Protein AF-A0A950RSJ1-F1 (afdb_monomer)

Sequence (66 aa):
MAVTKQEIIAALRQAYNMEVETVINYLANSLHLEGVRAEFIKQALATDIQEELGHAQQLGNRIKQL

Foldseek 3Di:
DDDDPVNVLVVLVVLLVVLVVLLVVLVVVLPPADDDCSVVSNVVSVVSSVVSVVVSVVSVVVSVVD

Mean predicted aligned error: 2.98 Å

Structure (mmCIF, N/CA/C/O backbone):
data_AF-A0A950RSJ1-F1
#
_entry.id   AF-A0A950RSJ1-F1
#
loop_
_atom_site.group_PDB
_atom_site.id
_atom_site.type_symbol
_atom_site.label_atom_id
_atom_site.label_alt_id
_atom_site.label_comp_id
_atom_site.label_asym_id
_atom_site.label_entity_id
_atom_site.label_seq_id
_atom_site.pdbx_PDB_ins_code
_atom_site.Cartn_x
_atom_site.Cartn_y
_atom_site.Cartn_z
_atom_site.occupancy
_atom_site.B_iso_or_equiv
_atom_site.auth_seq_id
_atom_site.auth_comp_id
_atom_site.auth_asym_id
_atom_site.auth_atom_id
_atom_site.pdbx_PDB_model_num
ATOM 1 N N . MET A 1 1 ? -29.005 6.303 8.295 1.00 64.31 1 MET A N 1
ATOM 2 C CA . MET A 1 1 ? -28.321 5.686 9.454 1.00 64.31 1 MET A CA 1
ATOM 3 C C . MET A 1 1 ? -26.958 6.338 9.599 1.00 64.31 1 MET A C 1
ATOM 5 O O . MET A 1 1 ? -26.379 6.688 8.579 1.00 64.31 1 MET A O 1
ATOM 9 N N . ALA A 1 2 ? -26.485 6.566 10.824 1.00 83.25 2 ALA A N 1
ATOM 10 C CA . ALA A 1 2 ? -25.125 7.054 11.047 1.00 83.25 2 ALA A CA 1
ATOM 11 C C . ALA A 1 2 ? -24.131 5.909 10.811 1.00 83.25 2 ALA A C 1
ATOM 13 O O . ALA A 1 2 ? -24.393 4.790 11.249 1.00 83.25 2 ALA A O 1
ATOM 14 N N . VAL A 1 3 ? -23.023 6.192 10.124 1.00 88.88 3 VAL A N 1
ATOM 15 C CA . VAL A 1 3 ? -21.954 5.212 9.895 1.00 88.88 3 VAL A CA 1
ATOM 16 C C . VAL A 1 3 ? -21.363 4.799 11.241 1.00 88.88 3 VAL A C 1
ATOM 18 O O . VAL A 1 3 ? -21.005 5.640 12.068 1.00 88.88 3 VAL A O 1
ATOM 21 N N . THR A 1 4 ? -21.271 3.497 11.468 1.00 96.44 4 THR A N 1
ATOM 22 C CA . THR A 1 4 ? -20.689 2.918 12.673 1.00 96.44 4 THR A CA 1
ATOM 23 C C . THR A 1 4 ? -19.165 2.932 12.606 1.00 96.44 4 THR A C 1
ATOM 25 O O . THR A 1 4 ? -18.542 2.885 11.545 1.00 96.44 4 THR A O 1
ATOM 28 N N . LYS A 1 5 ? -18.525 2.917 13.776 1.00 96.31 5 LYS A N 1
ATOM 29 C CA . LYS A 1 5 ? -17.067 2.785 13.883 1.00 96.31 5 LYS A CA 1
ATOM 30 C C . LYS A 1 5 ? -16.532 1.537 13.163 1.00 96.31 5 LYS A C 1
ATOM 32 O O . LYS A 1 5 ? -15.459 1.587 12.572 1.00 96.31 5 LYS A O 1
ATOM 37 N N . GLN A 1 6 ? -17.275 0.431 13.202 1.00 97.12 6 GLN A N 1
ATOM 38 C CA . GLN A 1 6 ? -16.889 -0.822 12.548 1.00 97.12 6 GLN A CA 1
ATOM 39 C C . GLN A 1 6 ? -16.889 -0.691 11.023 1.00 97.12 6 GLN A C 1
ATOM 41 O O . GLN A 1 6 ? -15.953 -1.160 10.382 1.00 97.12 6 GLN A O 1
ATOM 46 N N . GLU A 1 7 ? -17.877 0.003 10.452 1.00 97.75 7 GLU A N 1
ATOM 47 C CA . GLU A 1 7 ? -17.923 0.297 9.014 1.00 97.75 7 GLU A CA 1
ATOM 48 C C . GLU A 1 7 ? -16.754 1.196 8.585 1.00 97.75 7 GLU A C 1
ATOM 50 O O . GLU A 1 7 ? -16.133 0.940 7.556 1.00 97.75 7 GLU A O 1
ATOM 55 N N . ILE A 1 8 ? -16.376 2.184 9.409 1.00 97.62 8 ILE A N 1
ATOM 56 C CA . ILE A 1 8 ? -15.188 3.021 9.155 1.00 97.62 8 ILE A CA 1
ATOM 57 C C . ILE A 1 8 ? -13.914 2.168 9.159 1.00 97.62 8 ILE A C 1
ATOM 59 O O . ILE A 1 8 ? -13.098 2.272 8.246 1.00 97.62 8 ILE A O 1
ATOM 63 N N . ILE A 1 9 ? -13.735 1.305 10.164 1.00 98.19 9 ILE A N 1
ATOM 64 C CA . ILE A 1 9 ? -12.562 0.423 10.250 1.00 98.19 9 ILE A CA 1
ATOM 65 C C . ILE A 1 9 ? -12.514 -0.541 9.058 1.00 98.19 9 ILE A C 1
ATOM 67 O O . ILE A 1 9 ? -11.433 -0.788 8.525 1.00 98.19 9 ILE A O 1
ATOM 71 N N . ALA A 1 10 ? -13.658 -1.071 8.618 1.00 98.38 10 ALA A N 1
ATOM 72 C CA . ALA A 1 10 ? -13.732 -1.947 7.453 1.00 98.38 10 ALA A CA 1
ATOM 73 C C . ALA A 1 10 ? -13.297 -1.222 6.170 1.00 98.38 10 ALA A C 1
ATOM 75 O O . ALA A 1 10 ? -12.449 -1.737 5.443 1.00 98.38 10 ALA A O 1
ATOM 76 N N . ALA A 1 11 ? -13.796 -0.004 5.940 1.00 98.50 11 ALA A N 1
ATOM 77 C CA . ALA A 1 11 ? -13.405 0.808 4.790 1.00 98.50 11 ALA A CA 1
ATOM 78 C C . ALA A 1 11 ? -11.910 1.174 4.819 1.00 98.50 11 ALA A C 1
ATOM 80 O O . ALA A 1 11 ? -11.223 1.058 3.807 1.00 98.50 11 ALA A O 1
ATOM 81 N N . LEU A 1 12 ? -11.372 1.543 5.987 1.00 98.56 12 LEU A N 1
ATOM 82 C CA . LEU A 1 12 ? -9.944 1.840 6.139 1.00 98.56 12 LEU A CA 1
ATOM 83 C C . LEU A 1 12 ? -9.064 0.613 5.886 1.00 98.56 12 LEU A C 1
ATOM 85 O O . LEU A 1 12 ? -8.000 0.741 5.290 1.00 98.56 12 LEU A O 1
ATOM 89 N N . ARG A 1 13 ? -9.492 -0.578 6.322 1.00 98.69 13 ARG A N 1
ATOM 90 C CA . ARG A 1 13 ? -8.780 -1.833 6.032 1.00 98.69 13 ARG A CA 1
ATOM 91 C C . ARG A 1 13 ? -8.795 -2.158 4.545 1.00 98.69 13 ARG A C 1
ATOM 93 O O . ARG A 1 13 ? -7.784 -2.611 4.022 1.00 98.69 13 ARG A O 1
ATOM 100 N N . GLN A 1 14 ? -9.920 -1.921 3.874 1.00 98.75 14 GLN A N 1
ATOM 101 C CA . GLN A 1 14 ? -10.003 -2.080 2.428 1.00 98.75 14 GLN A CA 1
ATOM 102 C C . GLN A 1 14 ? -9.029 -1.129 1.725 1.00 98.75 14 GLN A C 1
ATOM 104 O O . GLN A 1 14 ? -8.238 -1.593 0.914 1.00 98.75 14 GLN A O 1
ATOM 109 N N . ALA A 1 15 ? -9.030 0.158 2.086 1.00 98.75 15 ALA A N 1
ATOM 110 C CA . ALA A 1 15 ? -8.079 1.135 1.556 1.00 98.75 15 ALA A CA 1
ATOM 111 C C . ALA A 1 15 ? -6.626 0.716 1.806 1.00 98.75 15 ALA A C 1
ATOM 113 O O . ALA A 1 15 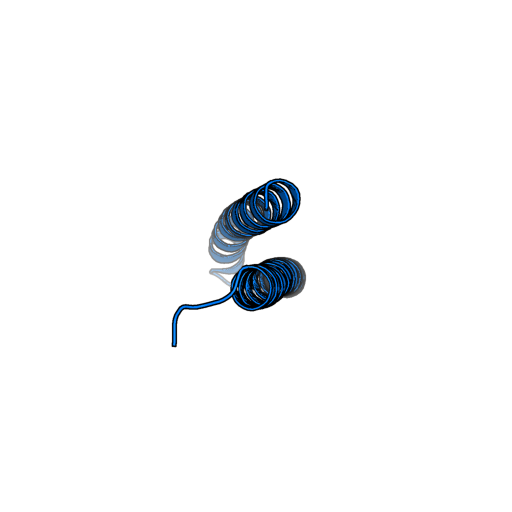? -5.840 0.664 0.872 1.00 98.75 15 ALA A O 1
ATOM 114 N N . TYR A 1 16 ? -6.296 0.308 3.034 1.00 98.81 16 TYR A N 1
ATOM 115 C CA . TYR A 1 16 ? -4.958 -0.168 3.387 1.00 98.81 16 TYR A CA 1
ATOM 116 C C . TYR A 1 16 ? -4.489 -1.308 2.474 1.00 98.81 16 TYR A C 1
ATOM 118 O O . TYR A 1 16 ? -3.363 -1.287 1.987 1.00 98.81 16 TYR A O 1
ATOM 126 N N . ASN A 1 17 ? -5.358 -2.290 2.226 1.00 98.75 17 ASN A N 1
ATOM 127 C CA . ASN A 1 17 ? -5.028 -3.415 1.358 1.00 98.75 17 ASN A CA 1
ATOM 128 C C . ASN A 1 17 ? -4.832 -2.979 -0.098 1.00 98.75 17 ASN A C 1
ATOM 130 O O . ASN A 1 17 ? -3.938 -3.507 -0.752 1.00 98.75 17 ASN A O 1
ATOM 134 N N . MET A 1 18 ? -5.630 -2.021 -0.583 1.00 98.81 18 MET A N 1
ATOM 135 C CA . MET A 1 18 ? -5.467 -1.473 -1.933 1.00 98.81 18 MET A CA 1
ATOM 136 C C . MET A 1 18 ? -4.103 -0.796 -2.090 1.00 98.81 18 MET A C 1
ATOM 138 O O . MET A 1 18 ? -3.408 -1.098 -3.052 1.00 98.81 18 MET A O 1
ATOM 142 N N . GLU A 1 19 ? -3.661 0.015 -1.123 1.00 98.69 19 GLU A N 1
ATOM 143 C CA . GLU A 1 19 ? -2.338 0.657 -1.215 1.00 98.69 19 GLU A CA 1
ATOM 144 C C . GLU A 1 19 ? -1.194 -0.363 -1.202 1.00 98.69 19 GLU A C 1
ATOM 146 O O . GLU A 1 19 ? -0.236 -0.258 -1.968 1.00 98.69 19 GLU A O 1
ATOM 151 N N . VAL A 1 20 ? -1.302 -1.405 -0.371 1.00 98.75 20 VAL A N 1
ATOM 152 C CA . VAL A 1 20 ? -0.308 -2.491 -0.338 1.00 98.75 20 VAL A CA 1
ATOM 153 C C . VAL A 1 20 ? -0.275 -3.258 -1.666 1.00 98.75 20 VAL A C 1
ATOM 155 O O . VAL A 1 20 ? 0.808 -3.583 -2.155 1.00 98.75 20 VAL A O 1
ATOM 158 N N . GLU A 1 21 ? -1.433 -3.533 -2.269 1.00 98.75 21 GLU A N 1
ATOM 159 C CA . GLU A 1 21 ? -1.519 -4.154 -3.594 1.00 98.75 21 GLU A CA 1
ATOM 160 C C . GLU A 1 21 ? -0.886 -3.262 -4.671 1.00 98.75 21 GLU A C 1
ATOM 162 O O . GLU A 1 21 ? -0.101 -3.748 -5.488 1.00 98.75 21 GLU A O 1
ATOM 167 N N . THR A 1 22 ? -1.137 -1.952 -4.631 1.00 98.62 22 THR A N 1
ATOM 168 C CA . THR A 1 22 ? -0.518 -0.979 -5.540 1.00 98.62 22 THR A CA 1
ATOM 169 C C . THR A 1 22 ? 1.008 -0.982 -5.417 1.00 98.62 22 THR A C 1
ATOM 171 O O . THR A 1 22 ? 1.698 -1.067 -6.435 1.00 98.62 22 THR A O 1
ATOM 174 N N . VAL A 1 23 ? 1.557 -1.001 -4.194 1.00 98.69 23 VAL A N 1
ATOM 175 C CA . VAL A 1 23 ? 3.011 -1.119 -3.961 1.00 98.69 23 VAL A CA 1
ATOM 176 C C . VAL A 1 23 ? 3.579 -2.381 -4.612 1.00 98.69 23 VAL A C 1
ATOM 178 O O . VAL A 1 23 ? 4.601 -2.319 -5.301 1.00 98.69 23 VAL A O 1
ATOM 181 N N . ILE A 1 24 ? 2.922 -3.530 -4.423 1.00 98.31 24 ILE A N 1
ATOM 182 C CA . ILE A 1 24 ? 3.349 -4.804 -5.020 1.00 98.31 24 ILE A CA 1
ATOM 183 C C . ILE A 1 24 ? 3.333 -4.707 -6.550 1.00 98.31 24 ILE A C 1
ATOM 185 O O . ILE A 1 24 ? 4.300 -5.110 -7.202 1.00 98.31 24 ILE A O 1
ATOM 189 N N . ASN A 1 25 ? 2.274 -4.132 -7.120 1.00 98.12 25 ASN A N 1
ATOM 190 C CA . ASN A 1 25 ? 2.123 -3.968 -8.562 1.00 98.12 25 ASN A CA 1
ATOM 191 C C . ASN A 1 2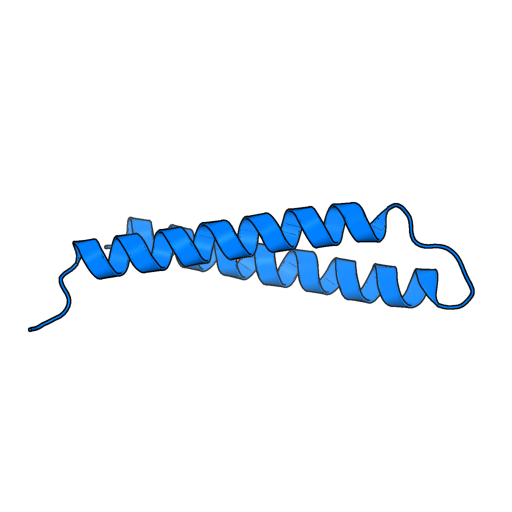5 ? 3.207 -3.055 -9.150 1.00 98.12 25 ASN A C 1
ATOM 193 O O . ASN A 1 25 ? 3.814 -3.398 -10.165 1.00 98.12 25 ASN A O 1
ATOM 197 N N . TYR A 1 26 ? 3.506 -1.923 -8.512 1.00 98.12 26 TYR A N 1
ATOM 198 C CA . TYR A 1 26 ? 4.558 -1.016 -8.974 1.00 98.12 26 TYR A CA 1
ATOM 199 C C . TYR A 1 26 ? 5.952 -1.629 -8.852 1.00 98.12 26 TYR A C 1
ATOM 201 O O . TYR A 1 26 ? 6.750 -1.502 -9.783 1.00 98.12 26 TYR A O 1
ATOM 209 N N . LEU A 1 27 ? 6.233 -2.366 -7.771 1.00 97.44 27 LEU A N 1
ATOM 210 C CA . LEU A 1 27 ? 7.478 -3.124 -7.644 1.00 97.44 27 LEU A CA 1
ATOM 211 C C . LEU A 1 27 ? 7.617 -4.140 -8.778 1.00 97.44 27 LEU A C 1
ATOM 213 O O . LEU A 1 27 ? 8.635 -4.135 -9.470 1.00 97.44 27 LEU A O 1
ATOM 217 N N . ALA A 1 28 ? 6.590 -4.959 -9.016 1.00 96.12 28 ALA A N 1
ATOM 218 C CA . ALA A 1 28 ? 6.603 -5.968 -10.071 1.00 96.12 28 ALA A CA 1
ATOM 219 C C . ALA A 1 28 ? 6.795 -5.344 -11.462 1.00 96.12 28 ALA A C 1
ATOM 221 O O . ALA A 1 28 ? 7.641 -5.798 -12.237 1.00 96.12 28 ALA A O 1
ATOM 222 N N . ASN A 1 29 ? 6.065 -4.266 -11.753 1.00 95.44 29 ASN A N 1
ATOM 223 C CA . ASN A 1 29 ? 6.160 -3.563 -13.028 1.00 95.44 29 ASN A CA 1
ATOM 224 C C . ASN A 1 29 ? 7.533 -2.917 -13.224 1.00 95.44 29 ASN A C 1
ATOM 226 O O . ASN A 1 29 ? 8.033 -2.924 -14.342 1.00 95.44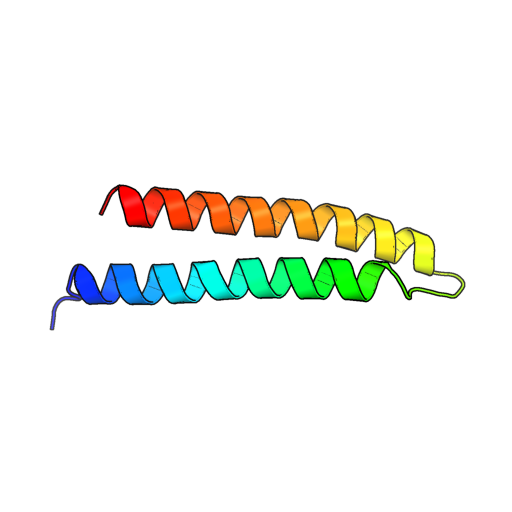 29 ASN A O 1
ATOM 230 N N . SER A 1 30 ? 8.178 -2.418 -12.164 1.00 95.00 30 SER A N 1
ATOM 231 C CA . SER A 1 30 ? 9.488 -1.754 -12.253 1.00 95.00 30 SER A CA 1
ATOM 232 C C . SER A 1 30 ? 10.655 -2.679 -12.638 1.00 95.00 30 SER A C 1
ATOM 234 O O . SER A 1 30 ? 11.697 -2.191 -13.085 1.00 95.00 30 SER A O 1
ATOM 236 N N . LEU A 1 31 ? 10.506 -4.001 -12.470 1.00 92.62 31 LEU A N 1
ATOM 237 C CA . LEU A 1 31 ? 11.574 -4.985 -12.700 1.00 92.62 31 LEU A CA 1
ATOM 238 C C . LEU A 1 31 ? 11.736 -5.388 -14.168 1.00 92.62 31 LEU A C 1
ATOM 240 O O . LEU A 1 31 ? 12.844 -5.715 -14.583 1.00 92.62 31 LEU A O 1
ATOM 244 N N . HIS A 1 32 ? 10.654 -5.360 -14.946 1.00 90.25 32 HIS A N 1
ATOM 245 C CA . HIS A 1 32 ? 10.624 -5.866 -16.324 1.00 90.25 32 HIS A CA 1
ATOM 246 C C . HIS A 1 32 ? 10.480 -4.748 -17.373 1.00 90.25 32 HIS A C 1
ATOM 248 O O . HIS A 1 32 ? 9.981 -4.986 -18.472 1.00 90.25 32 HIS A O 1
ATOM 254 N N . LEU A 1 33 ? 10.877 -3.513 -17.043 1.00 92.44 33 LEU A N 1
ATOM 255 C CA . LEU A 1 33 ? 10.817 -2.388 -17.980 1.00 92.44 33 LEU A CA 1
ATOM 256 C C . LEU A 1 33 ? 12.005 -2.398 -18.939 1.00 92.44 33 LEU A C 1
ATOM 258 O O . LEU A 1 33 ? 13.159 -2.316 -18.522 1.00 92.44 33 LEU A O 1
ATOM 262 N N . GLU A 1 34 ? 11.701 -2.381 -20.233 1.00 91.75 34 GLU A N 1
ATOM 263 C CA . GLU A 1 34 ? 12.679 -2.269 -21.311 1.00 91.75 34 GLU A CA 1
ATOM 264 C C . GLU A 1 34 ? 12.278 -1.163 -22.301 1.00 91.75 34 GLU A C 1
ATOM 266 O O . GLU A 1 34 ? 11.110 -0.788 -22.424 1.00 91.75 34 GLU A O 1
ATOM 271 N N . GLY A 1 35 ? 13.265 -0.620 -23.017 1.00 94.31 35 GLY A N 1
ATOM 272 C CA . GLY A 1 35 ? 13.063 0.392 -2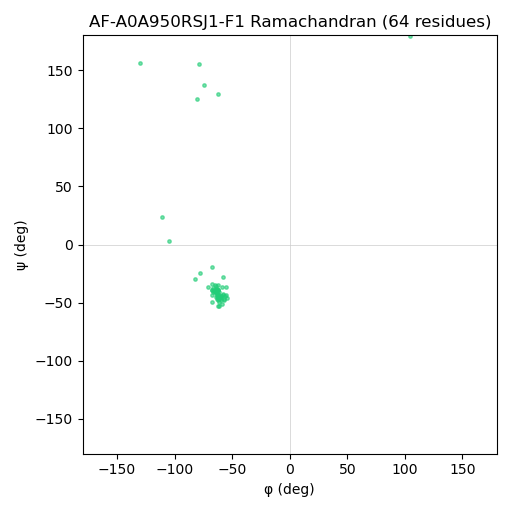4.056 1.00 94.31 35 GLY A CA 1
ATOM 273 C C . GLY A 1 35 ? 13.443 1.818 -23.650 1.00 94.31 35 GLY A C 1
ATOM 274 O O . GLY A 1 35 ? 13.879 2.096 -22.536 1.00 94.31 35 GLY A O 1
ATOM 275 N N . VAL A 1 36 ? 13.279 2.750 -24.594 1.00 94.31 36 VAL A N 1
ATOM 276 C CA . VAL A 1 36 ? 13.846 4.117 -24.539 1.00 94.31 36 VAL A CA 1
ATOM 277 C C . VAL A 1 36 ? 13.407 4.917 -23.303 1.00 94.31 36 VAL A C 1
ATOM 279 O O . VAL A 1 36 ? 14.139 5.786 -22.840 1.00 94.31 36 VAL A O 1
ATOM 282 N N . ARG A 1 37 ? 12.221 4.632 -22.752 1.00 94.19 37 ARG A N 1
ATOM 283 C CA . ARG A 1 37 ? 11.653 5.344 -21.593 1.00 94.19 37 ARG A CA 1
ATOM 284 C C . ARG A 1 37 ? 11.725 4.559 -20.280 1.00 94.19 37 ARG A C 1
ATOM 286 O O . ARG A 1 37 ? 11.222 5.058 -19.277 1.00 94.19 37 ARG A O 1
ATOM 293 N N . ALA A 1 38 ? 12.322 3.365 -20.274 1.00 95.88 38 ALA A N 1
ATOM 294 C CA . ALA A 1 38 ? 12.302 2.468 -19.119 1.00 95.88 38 ALA A CA 1
ATOM 295 C C . ALA A 1 38 ? 12.856 3.132 -17.850 1.00 95.88 38 ALA A C 1
ATOM 297 O O . ALA A 1 38 ? 12.221 3.066 -16.803 1.00 95.88 38 ALA A O 1
ATOM 298 N N . GLU A 1 39 ? 13.976 3.850 -17.961 1.00 94.81 39 GLU A N 1
ATOM 299 C CA . GLU A 1 39 ? 14.624 4.498 -16.815 1.00 94.81 39 GLU A CA 1
ATOM 300 C C . GLU A 1 39 ? 13.759 5.606 -16.195 1.00 94.81 39 GLU A C 1
ATOM 302 O O . GLU A 1 39 ? 13.612 5.686 -14.979 1.00 94.81 39 GLU A O 1
ATOM 307 N N . PHE A 1 40 ? 13.102 6.413 -17.032 1.00 96.50 40 PHE A N 1
ATOM 308 C CA . PHE A 1 40 ? 12.176 7.445 -16.562 1.00 96.50 40 PHE A CA 1
ATOM 309 C C . PHE A 1 40 ? 10.967 6.834 -15.842 1.00 96.50 40 PHE A C 1
ATOM 311 O O . PHE A 1 40 ? 10.582 7.291 -14.770 1.00 96.50 40 PHE A O 1
ATOM 318 N N . ILE A 1 41 ? 10.378 5.779 -16.416 1.00 96.75 41 ILE A N 1
ATOM 319 C CA . ILE A 1 41 ? 9.218 5.102 -15.819 1.00 96.75 41 ILE A CA 1
ATOM 320 C C . ILE A 1 41 ? 9.620 4.427 -14.504 1.00 96.75 41 ILE A C 1
ATOM 322 O O . ILE A 1 41 ? 8.877 4.497 -13.533 1.00 96.75 41 ILE A O 1
ATOM 326 N N . LYS A 1 42 ? 10.814 3.831 -14.433 1.00 96.44 42 LYS A N 1
ATOM 327 C CA . LYS A 1 42 ? 11.334 3.222 -13.207 1.00 96.44 42 LYS A CA 1
ATOM 328 C C . LYS A 1 42 ? 11.498 4.245 -12.079 1.00 96.44 42 LYS A C 1
ATOM 330 O O . LYS A 1 42 ? 11.154 3.941 -10.942 1.00 96.44 42 LYS A O 1
ATOM 335 N N . GLN A 1 43 ? 11.980 5.450 -12.385 1.00 96.44 43 GLN A N 1
ATOM 336 C CA . GLN A 1 43 ? 12.101 6.539 -11.407 1.00 96.44 43 GLN A CA 1
ATOM 337 C C . GLN A 1 43 ? 10.735 7.064 -10.943 1.00 96.44 43 GLN A C 1
ATOM 339 O O . GLN A 1 43 ? 10.558 7.321 -9.751 1.00 96.44 43 GLN A O 1
ATOM 344 N N . ALA A 1 44 ? 9.764 7.167 -11.857 1.00 97.69 44 ALA A N 1
ATOM 345 C CA . ALA A 1 44 ? 8.387 7.510 -11.508 1.00 97.69 44 ALA A CA 1
ATOM 346 C C . ALA A 1 44 ? 7.783 6.453 -10.566 1.00 97.69 44 ALA A C 1
ATOM 348 O O . ALA A 1 44 ? 7.419 6.781 -9.442 1.00 97.69 44 ALA A O 1
ATOM 349 N N . LEU A 1 45 ? 7.832 5.170 -10.947 1.00 97.81 45 LEU A N 1
ATOM 350 C CA . LEU A 1 45 ? 7.339 4.069 -10.112 1.00 97.81 45 LEU A CA 1
ATOM 351 C C . LEU A 1 45 ? 8.040 4.000 -8.750 1.00 97.81 45 LEU A C 1
ATOM 353 O O . LEU A 1 45 ? 7.401 3.680 -7.756 1.00 97.81 45 LEU A O 1
ATOM 357 N N . ALA A 1 46 ? 9.339 4.303 -8.671 1.00 97.31 46 ALA A N 1
ATOM 358 C CA . ALA A 1 46 ? 10.057 4.336 -7.398 1.00 97.31 46 ALA A CA 1
ATOM 359 C C . ALA A 1 46 ? 9.531 5.428 -6.453 1.00 97.31 46 ALA A C 1
ATOM 361 O O . ALA A 1 46 ? 9.485 5.208 -5.242 1.00 97.31 46 ALA A O 1
ATOM 362 N N . THR A 1 47 ? 9.129 6.577 -7.002 1.00 98.31 47 THR A N 1
ATOM 363 C CA . THR A 1 47 ? 8.476 7.650 -6.239 1.00 98.31 47 THR A CA 1
ATOM 364 C C . THR A 1 47 ? 7.100 7.191 -5.767 1.00 98.31 47 THR A C 1
ATOM 366 O O . THR A 1 47 ? 6.829 7.229 -4.567 1.00 98.31 47 THR A O 1
ATOM 369 N N . ASP A 1 48 ? 6.294 6.649 -6.681 1.00 98.38 48 ASP A N 1
ATOM 370 C CA . ASP A 1 48 ? 4.926 6.217 -6.389 1.00 98.38 48 ASP A CA 1
ATOM 371 C C . ASP A 1 48 ? 4.900 5.081 -5.347 1.00 98.38 48 ASP A C 1
ATOM 373 O O . ASP A 1 48 ? 4.090 5.090 -4.429 1.00 98.38 48 ASP A O 1
ATOM 377 N N . ILE A 1 49 ? 5.850 4.136 -5.393 1.00 98.50 49 ILE A N 1
ATOM 378 C CA . ILE A 1 49 ? 5.996 3.083 -4.368 1.00 98.50 49 ILE A CA 1
ATOM 379 C C . ILE A 1 49 ? 6.139 3.677 -2.961 1.00 98.50 49 ILE A C 1
ATOM 381 O O . ILE A 1 49 ? 5.561 3.150 -2.009 1.00 98.50 49 ILE A O 1
ATOM 385 N N . GLN A 1 50 ? 6.941 4.734 -2.803 1.00 98.50 50 GLN A N 1
ATOM 386 C CA . GLN A 1 50 ? 7.132 5.367 -1.496 1.00 98.50 50 GLN A CA 1
ATOM 387 C C . GLN A 1 50 ? 5.879 6.124 -1.051 1.00 98.50 50 GLN A C 1
ATOM 389 O O . GLN A 1 50 ? 5.553 6.105 0.137 1.00 98.50 50 GLN A O 1
ATOM 394 N N . GLU A 1 51 ? 5.177 6.754 -1.990 1.00 98.62 51 GLU A N 1
ATOM 395 C CA . GLU A 1 51 ? 3.922 7.457 -1.733 1.00 98.62 51 GLU A CA 1
ATOM 396 C C . GLU A 1 51 ? 2.842 6.494 -1.217 1.00 98.62 51 GLU A C 1
ATOM 398 O O . GLU A 1 51 ? 2.340 6.679 -0.104 1.00 98.62 51 GLU A O 1
ATOM 403 N N . GLU A 1 52 ? 2.587 5.394 -1.930 1.00 98.69 52 GLU A N 1
ATOM 404 C CA . GLU A 1 52 ? 1.557 4.423 -1.535 1.00 98.69 52 GLU A CA 1
ATOM 405 C C . GLU A 1 52 ? 1.916 3.673 -0.250 1.00 98.69 52 GLU A C 1
ATOM 407 O O . GLU A 1 52 ? 1.060 3.405 0.600 1.00 98.69 52 GLU A O 1
ATOM 412 N N . LEU A 1 53 ? 3.205 3.396 -0.025 1.00 98.69 53 LEU A N 1
ATOM 413 C CA . LEU A 1 53 ? 3.656 2.863 1.257 1.00 98.69 53 LEU A CA 1
ATOM 414 C C . LEU A 1 53 ? 3.372 3.851 2.402 1.00 98.69 53 LEU A C 1
ATOM 416 O O . LEU A 1 53 ? 2.968 3.437 3.494 1.00 98.69 53 LEU A O 1
ATOM 420 N N . GLY A 1 54 ? 3.554 5.151 2.158 1.00 98.69 54 GLY A N 1
ATOM 421 C CA . GLY A 1 54 ? 3.181 6.218 3.081 1.00 98.69 54 GLY A CA 1
ATOM 422 C C . GLY A 1 54 ? 1.679 6.233 3.372 1.00 98.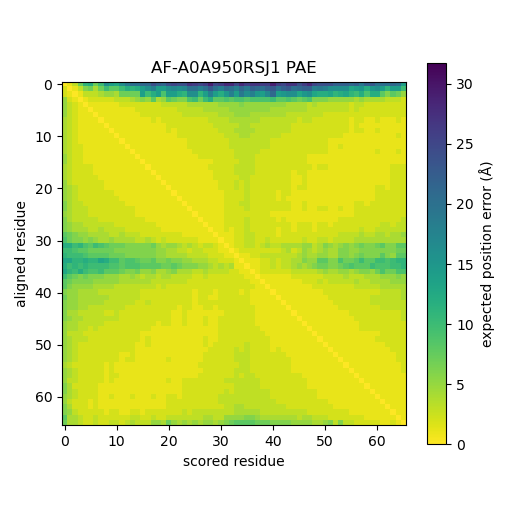69 54 GLY A C 1
ATOM 423 O O . GLY A 1 54 ? 1.284 6.280 4.542 1.00 98.69 54 GLY A O 1
ATOM 424 N N . HIS A 1 55 ? 0.838 6.116 2.342 1.00 98.69 55 HIS A N 1
ATOM 425 C CA . HIS A 1 55 ? -0.618 6.018 2.486 1.00 98.69 55 HIS A CA 1
ATOM 426 C C . HIS A 1 55 ? -1.028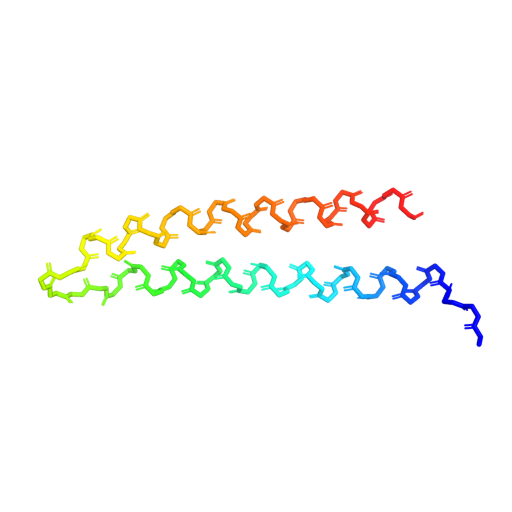 4.803 3.329 1.00 98.69 55 HIS A C 1
ATOM 428 O O . HIS A 1 55 ? -1.762 4.946 4.314 1.00 98.69 55 HIS A O 1
ATOM 434 N N . ALA A 1 56 ? -0.475 3.621 3.041 1.00 98.75 56 ALA A N 1
ATOM 435 C CA . ALA A 1 56 ? -0.722 2.410 3.819 1.00 98.75 56 ALA A CA 1
ATOM 436 C C . ALA A 1 56 ? -0.346 2.592 5.304 1.00 98.75 56 ALA A C 1
ATOM 438 O O . ALA A 1 56 ? -1.107 2.222 6.203 1.00 98.75 56 ALA A O 1
ATOM 439 N N . GLN A 1 57 ? 0.800 3.214 5.602 1.00 98.75 57 GLN A N 1
ATOM 440 C CA . GLN A 1 57 ? 1.207 3.496 6.984 1.00 98.75 57 GLN A CA 1
ATOM 441 C C . GLN A 1 57 ? 0.233 4.446 7.693 1.00 98.75 57 GLN A C 1
ATOM 443 O O . GLN A 1 57 ? -0.131 4.209 8.850 1.00 98.75 57 GLN A O 1
ATOM 448 N N . GLN A 1 58 ? -0.222 5.505 7.018 1.00 98.69 58 GLN A N 1
ATOM 449 C CA . GLN A 1 58 ? -1.198 6.448 7.571 1.00 98.69 58 GLN A CA 1
ATOM 450 C C . GLN A 1 58 ? -2.536 5.762 7.877 1.00 98.69 58 GLN A C 1
ATOM 452 O O . GLN A 1 58 ? -3.071 5.920 8.980 1.00 98.69 58 GLN A O 1
ATOM 457 N N . LEU A 1 5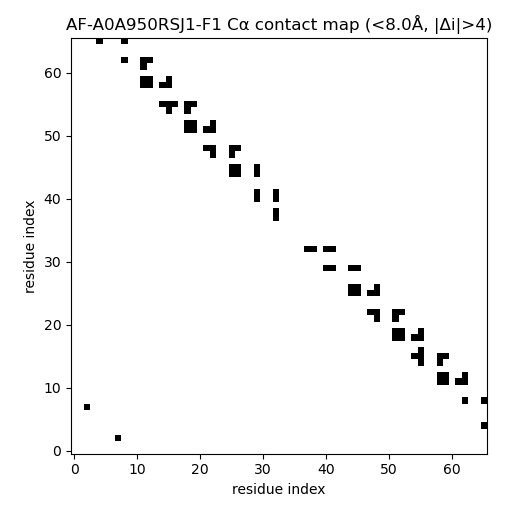9 ? -3.043 4.946 6.949 1.00 98.69 59 LEU A N 1
ATOM 458 C CA . LEU A 1 59 ? -4.275 4.174 7.125 1.00 98.69 59 LEU A CA 1
ATOM 459 C C . LEU A 1 59 ? -4.154 3.180 8.287 1.00 98.69 59 LEU A C 1
ATOM 461 O O . LEU A 1 59 ? -5.030 3.134 9.153 1.00 98.69 59 LEU A O 1
ATOM 465 N N . GLY A 1 60 ? -3.041 2.444 8.370 1.00 98.44 60 GLY A N 1
ATOM 466 C CA . GLY A 1 60 ? -2.761 1.525 9.476 1.00 98.44 60 GLY A CA 1
ATOM 467 C C . GLY A 1 60 ? -2.722 2.230 10.837 1.00 98.44 60 GLY A C 1
ATOM 468 O O . GLY A 1 60 ? -3.345 1.775 11.801 1.00 98.44 60 GLY A O 1
ATOM 469 N N . ASN A 1 61 ? -2.065 3.392 10.908 1.00 98.69 61 ASN A N 1
ATOM 470 C CA . ASN A 1 61 ? -2.048 4.225 12.110 1.00 98.69 61 ASN A CA 1
ATOM 471 C C . ASN A 1 61 ? -3.452 4.709 12.488 1.00 98.69 61 ASN A C 1
ATOM 473 O O . ASN A 1 61 ? -3.802 4.714 13.671 1.00 98.69 61 ASN A O 1
ATOM 477 N N . ARG A 1 62 ? -4.281 5.069 11.502 1.00 98.38 62 ARG A N 1
ATOM 478 C CA . ARG A 1 62 ? -5.657 5.498 11.755 1.00 98.38 62 ARG A CA 1
ATOM 479 C C . ARG A 1 62 ? -6.527 4.362 12.282 1.00 98.38 62 ARG A C 1
ATOM 481 O O . ARG A 1 62 ? -7.258 4.578 13.243 1.00 98.38 62 ARG A O 1
ATOM 488 N N . ILE A 1 63 ? -6.417 3.161 11.712 1.00 98.12 63 ILE A N 1
ATOM 489 C CA . ILE A 1 63 ? -7.121 1.963 12.198 1.00 98.12 63 ILE A CA 1
ATOM 490 C C . ILE A 1 63 ? -6.757 1.684 13.659 1.00 98.12 63 ILE A C 1
ATOM 492 O O . ILE A 1 63 ? -7.638 1.394 14.457 1.00 98.12 63 ILE A O 1
ATOM 496 N N . LYS A 1 64 ? -5.476 1.808 14.029 1.00 97.81 64 LYS A N 1
ATOM 497 C CA . LYS A 1 64 ? -5.011 1.598 15.410 1.00 97.81 64 LYS A CA 1
ATOM 498 C C . LYS A 1 64 ? -5.615 2.593 16.410 1.00 97.81 64 LYS A C 1
ATOM 500 O O . LYS A 1 64 ? -5.806 2.240 17.570 1.00 97.81 64 LYS A O 1
ATOM 505 N N . GLN A 1 65 ? -5.850 3.836 15.991 1.00 97.44 65 GLN A N 1
ATOM 506 C CA . GLN A 1 65 ? -6.405 4.891 16.849 1.00 97.44 65 GLN A CA 1
ATOM 507 C C . GLN A 1 65 ? -7.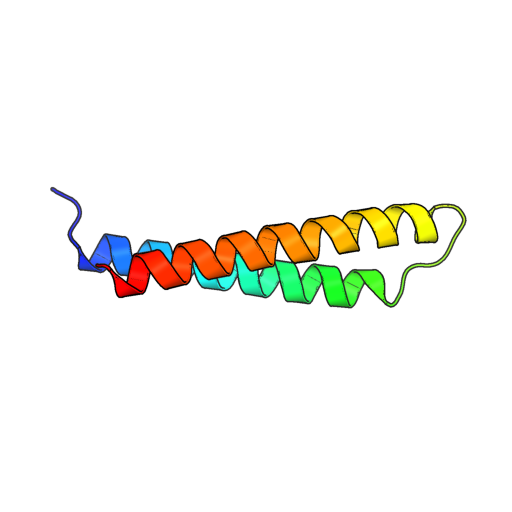915 4.775 17.067 1.00 97.44 65 GLN A C 1
ATOM 509 O O . GLN A 1 65 ? -8.424 5.343 18.033 1.00 97.44 65 GLN A O 1
ATOM 514 N N . LEU A 1 66 ? -8.621 4.128 16.137 1.00 94.31 66 LEU A N 1
ATOM 51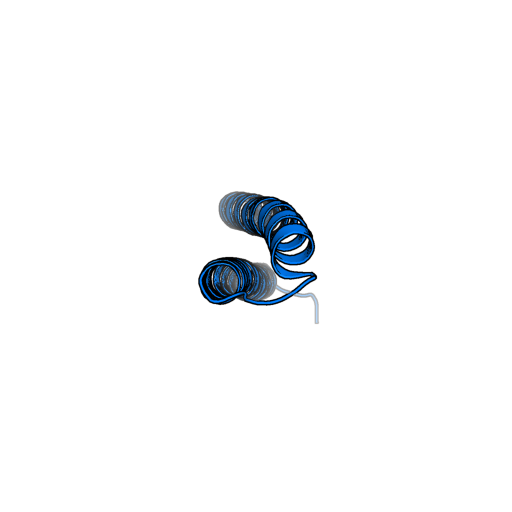5 C CA . LEU A 1 66 ? -10.062 3.932 16.202 1.00 94.31 66 LEU A CA 1
ATOM 516 C C . LEU A 1 66 ? -10.362 2.693 17.034 1.00 94.31 66 LEU A C 1
ATOM 518 O O . LEU A 1 66 ? -10.707 2.892 18.216 1.00 94.31 66 LEU A O 1
#

Radius of gyration: 15.7 Å; Cα contacts (8 Å, |Δi|>4): 46; chains: 1; bounding box: 43×14×41 Å

Secondary structure (DSSP, 8-state):
-PPPHHHHHHHHHHHHHHHHHHHHHHHHHHHS--STTHHHHHHHHHHHHHHHHHHHHHHHHHHHH-

Solvent-accessible surface area (backbone atoms only — not comparable to full-atom values): 3649 Å² total; per-residue (Å²): 132,82,86,48,72,66,58,52,45,51,52,42,50,52,51,28,51,51,27,54,50,48,32,51,50,38,55,60,57,54,74,76,60,73,66,99,58,26,70,62,52,38,55,51,38,57,50,50,36,54,51,31,51,49,51,26,52,52,36,52,53,50,55,72,73,104

pLDDT: mean 96.43, std 4.85, range [64.31, 98.81]

Nearest PDB structures (foldseek):
  2ic9-assembly2_B  TM=5.315E-01  e=6.866E+00  Orthohantavirus sinnombreense
  4fi5-assembly1_A  TM=5.202E-01  e=9.413E+00  Hantaan virus 76-118